Protein AF-W1XUC3-F1 (afdb_monomer_lite)

Organism: NCBI:txid408170

InterPro domains:
  IPR006062 Histidine biosynthesis protein [PF00977] (1-73)
  IPR011060 Ribulose-phosphate binding barrel [SSF51366] (2-73)
  IPR013785 Aldolase-type TIM barrel [G3DSA:3.20.20.70] (1-73)
  IPR044524 Histidine biosynthesis, HisA-like [PTHR43090] (2-72)

Sequence (73 aa):
KVAKAVDVPIQVGGGIRDEKRVKELLDLGINRVIVGTMAIENKELLKELIEKYKADKIVVSIDAKNGKVATHG

pLDDT: mean 90.09, std 7.54, range [58.88, 96.69]

Foldseek 3Di:
DVQVVDPDAAEDEDDDQAPVVLVVCVVSVHQAYEDELNCVVPVPRVVVCCVVVNPRRYHYDFDDDPNHTDSDD

Secondary structure (DSSP, 8-state):
-GGGT-SS--EEESS--SHHHHHHHHHTT-SEEEE-HHHHH-HHHHHHHHHHH-GGGEEE--EEETTEEES--

Structure (mmCIF, N/CA/C/O backbone):
data_AF-W1XUC3-F1
#
_entry.id   AF-W1XUC3-F1
#
loop_
_atom_site.group_PDB
_atom_site.id
_atom_site.type_symbol
_atom_site.label_atom_id
_atom_site.label_alt_id
_atom_site.label_comp_id
_atom_site.label_asym_id
_atom_site.label_entity_id
_atom_site.label_seq_id
_atom_site.pdbx_PDB_ins_code
_atom_site.Cartn_x
_atom_site.Cartn_y
_atom_site.Cartn_z
_atom_site.occupancy
_atom_site.B_iso_or_equiv
_atom_site.auth_seq_id
_atom_site.auth_comp_id
_atom_site.auth_asym_id
_atom_site.auth_atom_id
_atom_site.pdbx_PDB_model_num
ATOM 1 N N . LYS A 1 1 ? 3.790 -13.361 -11.202 1.00 64.25 1 LYS A N 1
ATOM 2 C CA . LYS A 1 1 ? 3.417 -14.184 -12.382 1.00 64.25 1 LYS A CA 1
ATOM 3 C C . LYS A 1 1 ? 2.172 -13.632 -13.075 1.00 64.25 1 LYS A C 1
ATOM 5 O O . LYS A 1 1 ? 2.282 -13.357 -14.254 1.00 64.25 1 LYS A O 1
ATOM 10 N N . VAL A 1 2 ? 1.069 -13.358 -12.363 1.00 81.00 2 VAL A N 1
ATOM 11 C CA . VAL A 1 2 ? -0.149 -12.754 -12.958 1.00 81.00 2 VAL A CA 1
ATOM 12 C C . VAL A 1 2 ? 0.113 -11.381 -13.593 1.00 81.00 2 VAL A C 1
ATOM 14 O O . VAL A 1 2 ? -0.230 -11.182 -14.746 1.00 81.00 2 VAL A O 1
ATOM 17 N N . ALA A 1 3 ? 0.820 -10.479 -12.901 1.00 83.06 3 ALA A N 1
ATOM 18 C CA . ALA A 1 3 ? 1.049 -9.112 -13.391 1.00 83.06 3 ALA A CA 1
ATOM 19 C C . ALA A 1 3 ? 1.846 -8.977 -14.695 1.00 83.06 3 ALA A C 1
ATOM 21 O O . ALA A 1 3 ? 1.760 -7.955 -15.355 1.00 83.06 3 ALA A O 1
ATOM 22 N N . LYS A 1 4 ? 2.605 -10.007 -15.081 1.00 84.56 4 LYS A N 1
ATOM 23 C CA . LYS A 1 4 ? 3.346 -10.028 -16.351 1.00 84.56 4 LYS A CA 1
ATOM 24 C C . LYS A 1 4 ? 2.606 -10.784 -17.460 1.00 84.56 4 LYS A C 1
ATOM 26 O O . LYS A 1 4 ? 3.118 -10.870 -18.566 1.00 84.56 4 LYS A O 1
ATOM 31 N N . ALA A 1 5 ? 1.467 -11.401 -17.142 1.00 89.25 5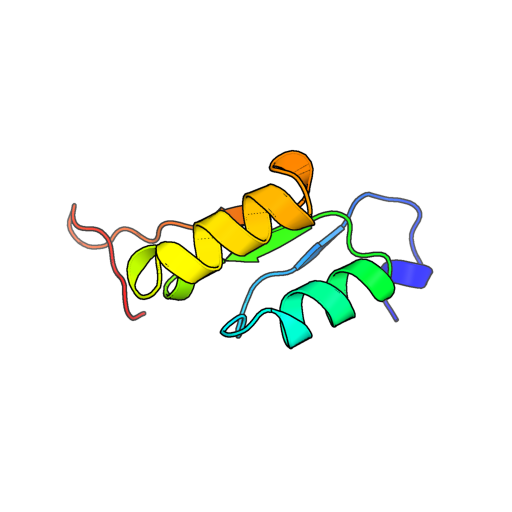 ALA A N 1
ATOM 32 C CA . ALA A 1 5 ? 0.740 -12.299 -18.036 1.00 89.25 5 ALA A CA 1
ATOM 33 C C . ALA A 1 5 ? -0.510 -11.657 -18.654 1.00 89.25 5 ALA A C 1
ATOM 35 O O . ALA A 1 5 ? -1.145 -12.276 -19.501 1.00 89.25 5 ALA A O 1
ATOM 36 N N . VAL A 1 6 ? -0.885 -10.455 -18.215 1.00 89.25 6 VAL A N 1
ATOM 37 C CA . VAL A 1 6 ? -2.091 -9.754 -18.663 1.00 89.25 6 VAL A CA 1
ATOM 38 C C . VAL A 1 6 ? -1.776 -8.286 -18.914 1.00 89.25 6 VAL A C 1
ATOM 40 O O . VAL A 1 6 ? -0.943 -7.712 -18.218 1.00 89.25 6 VAL A O 1
ATOM 43 N N . ASP A 1 7 ? -2.472 -7.688 -19.875 1.00 88.12 7 ASP A N 1
ATOM 44 C CA . ASP A 1 7 ? -2.332 -6.273 -20.241 1.00 88.12 7 ASP A CA 1
ATOM 45 C C . ASP A 1 7 ? -3.488 -5.430 -19.675 1.00 88.12 7 ASP A C 1
ATOM 47 O O . ASP A 1 7 ? -4.105 -4.611 -20.351 1.00 88.12 7 ASP A O 1
ATOM 51 N N . VAL A 1 8 ? -3.858 -5.701 -18.421 1.00 93.19 8 VAL A N 1
ATOM 52 C CA . VAL A 1 8 ? -4.909 -4.964 -17.705 1.00 93.19 8 VAL A CA 1
ATOM 53 C C . VAL A 1 8 ? -4.359 -4.401 -16.398 1.00 93.19 8 VAL A C 1
ATOM 55 O O . VAL A 1 8 ? -3.508 -5.046 -15.780 1.00 93.19 8 VAL A O 1
ATOM 58 N N . PRO A 1 9 ? -4.837 -3.230 -15.930 1.00 92.56 9 PRO A N 1
ATOM 59 C CA . PRO A 1 9 ? -4.390 -2.672 -14.662 1.00 92.56 9 PRO A CA 1
ATOM 60 C C . PRO A 1 9 ? -4.687 -3.601 -13.479 1.00 92.56 9 PRO A C 1
ATOM 62 O O . PRO A 1 9 ? -5.820 -4.044 -13.290 1.00 92.56 9 PRO A O 1
ATOM 65 N N . ILE A 1 10 ? -3.678 -3.848 -12.645 1.00 94.44 10 ILE A N 1
ATOM 66 C CA . ILE A 1 10 ? -3.774 -4.704 -11.461 1.00 94.44 10 ILE A CA 1
ATOM 67 C C . ILE A 1 10 ? -3.567 -3.883 -10.194 1.00 94.44 10 ILE A C 1
ATOM 69 O O . ILE A 1 10 ? -2.702 -3.009 -10.111 1.00 94.44 10 ILE A O 1
ATOM 73 N N . GLN A 1 11 ? -4.341 -4.227 -9.170 1.00 94.81 11 GLN A N 1
ATOM 74 C CA . GLN A 1 11 ? -4.156 -3.748 -7.809 1.00 94.81 11 GLN A CA 1
ATOM 75 C C . GLN A 1 11 ? -3.909 -4.914 -6.855 1.00 94.81 11 GLN A C 1
ATOM 77 O O . GLN A 1 11 ? -4.479 -5.991 -7.031 1.00 94.81 11 GLN A O 1
ATOM 82 N N . VAL A 1 12 ? -3.069 -4.701 -5.842 1.00 95.00 12 VAL A N 1
ATOM 83 C CA . VAL A 1 12 ? -2.753 -5.719 -4.828 1.00 95.00 12 VAL A CA 1
ATOM 84 C C . VAL A 1 12 ? -2.931 -5.134 -3.438 1.00 95.00 12 VAL A C 1
ATOM 86 O O . VAL A 1 12 ? -2.416 -4.059 -3.143 1.00 95.00 12 VAL A O 1
ATOM 89 N N . GLY A 1 13 ? -3.644 -5.868 -2.587 1.00 91.38 13 GLY A N 1
ATOM 90 C CA . GLY A 1 13 ? -3.796 -5.582 -1.164 1.00 91.38 13 GLY A CA 1
ATOM 91 C C . GLY A 1 13 ? -3.394 -6.768 -0.295 1.00 91.38 13 GLY A C 1
ATOM 92 O O . GLY A 1 13 ? -3.240 -7.884 -0.789 1.00 91.38 13 GLY A O 1
ATOM 93 N N . GLY A 1 14 ? -3.258 -6.510 1.006 1.00 85.38 14 GLY A N 1
ATOM 94 C CA . GLY A 1 14 ? -2.974 -7.524 2.025 1.00 85.38 14 GLY A CA 1
ATOM 95 C C . GLY A 1 14 ? -1.507 -7.559 2.464 1.00 85.38 14 GLY A C 1
ATOM 96 O O . GLY A 1 14 ? -0.592 -7.667 1.651 1.00 85.38 14 GLY A O 1
ATOM 97 N N . GLY A 1 15 ? -1.283 -7.472 3.779 1.00 86.38 15 GLY A N 1
ATOM 98 C CA . GLY A 1 15 ? 0.047 -7.615 4.386 1.00 86.38 15 GLY A CA 1
ATOM 99 C C . GLY A 1 15 ? 1.012 -6.448 4.153 1.00 86.38 15 GLY A C 1
ATOM 100 O O . GLY A 1 15 ? 2.217 -6.623 4.294 1.00 86.38 15 GLY A O 1
ATOM 101 N N . ILE A 1 16 ? 0.510 -5.266 3.795 1.00 92.62 16 ILE A N 1
ATOM 102 C CA . ILE A 1 16 ? 1.338 -4.089 3.504 1.00 92.62 16 ILE A CA 1
ATOM 103 C C . ILE A 1 16 ? 1.534 -3.289 4.785 1.00 92.62 16 ILE A C 1
ATOM 105 O O . ILE A 1 16 ? 0.595 -2.669 5.281 1.00 92.62 16 ILE A O 1
ATOM 109 N N . ARG A 1 17 ? 2.747 -3.368 5.336 1.00 91.50 17 ARG A N 1
ATOM 110 C CA . ARG A 1 17 ? 3.103 -2.811 6.651 1.00 91.50 17 ARG A CA 1
ATOM 111 C C . ARG A 1 17 ? 4.281 -1.838 6.600 1.00 91.50 17 ARG A C 1
ATOM 113 O O . ARG A 1 17 ? 4.526 -1.151 7.581 1.00 91.50 17 ARG A O 1
ATOM 120 N N . ASP A 1 18 ? 4.990 -1.783 5.477 1.00 94.44 18 ASP A N 1
ATOM 121 C CA . ASP A 1 18 ? 6.189 -0.974 5.293 1.00 94.44 18 ASP A CA 1
ATOM 122 C C . ASP A 1 18 ? 6.337 -0.501 3.837 1.00 94.44 18 ASP A C 1
ATOM 124 O O . ASP A 1 18 ? 5.672 -0.991 2.917 1.00 94.44 18 ASP A O 1
ATOM 128 N N . GLU A 1 19 ? 7.227 0.471 3.636 1.00 95.56 19 GLU A N 1
ATOM 129 C CA . GLU A 1 19 ? 7.543 1.035 2.322 1.00 95.56 19 GLU A CA 1
ATOM 130 C C . GLU A 1 19 ? 8.187 0.011 1.382 1.00 95.56 19 GLU A C 1
ATOM 132 O O . GLU A 1 19 ? 7.894 -0.019 0.184 1.00 95.56 19 GLU A O 1
ATOM 137 N N . LYS A 1 20 ? 9.036 -0.867 1.926 1.00 95.88 20 LYS A N 1
ATOM 138 C CA . LYS A 1 20 ? 9.748 -1.882 1.146 1.00 95.88 20 LYS A CA 1
ATOM 139 C C . LYS A 1 20 ? 8.761 -2.743 0.365 1.00 95.88 20 LYS A C 1
ATOM 141 O O . LYS A 1 20 ? 8.951 -2.963 -0.832 1.00 95.88 20 LYS A O 1
ATOM 146 N N . ARG A 1 21 ? 7.674 -3.172 1.009 1.00 95.19 21 ARG A N 1
ATOM 147 C CA . ARG A 1 21 ? 6.640 -3.985 0.373 1.00 95.19 21 ARG A CA 1
ATOM 148 C C . ARG A 1 21 ? 5.897 -3.234 -0.729 1.00 95.19 21 ARG A C 1
ATOM 150 O O . ARG A 1 21 ? 5.597 -3.827 -1.765 1.00 95.19 21 ARG A O 1
ATOM 157 N N . VAL A 1 22 ? 5.610 -1.948 -0.525 1.00 95.56 22 VAL A N 1
ATOM 158 C CA . VAL A 1 22 ? 4.987 -1.091 -1.549 1.00 95.56 22 VAL A CA 1
ATOM 159 C C . VAL A 1 22 ? 5.896 -0.999 -2.771 1.00 95.56 22 VAL A C 1
ATOM 161 O O . VAL A 1 22 ? 5.448 -1.267 -3.886 1.00 95.56 22 VAL A O 1
ATOM 164 N N . LYS A 1 23 ? 7.184 -0.709 -2.554 1.00 95.75 23 LYS A N 1
ATOM 165 C CA . LYS A 1 23 ? 8.186 -0.622 -3.618 1.00 95.75 23 LYS A CA 1
ATOM 166 C C . LYS A 1 23 ? 8.277 -1.917 -4.422 1.00 95.75 23 LYS A C 1
ATOM 168 O O . LYS A 1 23 ? 8.194 -1.877 -5.643 1.00 95.75 23 LYS A O 1
ATOM 173 N N . GLU A 1 24 ? 8.393 -3.060 -3.746 1.00 95.00 24 GLU A N 1
ATOM 174 C CA . GLU A 1 24 ? 8.451 -4.373 -4.400 1.00 95.00 24 GLU A CA 1
ATOM 175 C C . GLU A 1 24 ? 7.243 -4.620 -5.310 1.00 95.00 24 GLU A C 1
ATOM 177 O O . GLU A 1 24 ? 7.398 -5.114 -6.423 1.00 95.00 24 GLU A O 1
ATOM 182 N N . LEU A 1 25 ? 6.032 -4.289 -4.852 1.00 94.38 25 LEU A N 1
ATOM 183 C CA . LEU A 1 25 ? 4.817 -4.493 -5.641 1.00 94.38 25 LEU A CA 1
ATOM 184 C C . LEU A 1 25 ? 4.789 -3.588 -6.876 1.00 94.38 25 LEU A C 1
ATOM 186 O O . LEU A 1 25 ? 4.492 -4.067 -7.971 1.00 94.38 25 LEU A O 1
ATOM 190 N N . LEU A 1 26 ? 5.134 -2.311 -6.722 1.00 93.62 26 LEU A N 1
ATOM 191 C CA . LEU A 1 26 ? 5.183 -1.373 -7.845 1.00 93.62 26 LEU A CA 1
ATOM 192 C C . LEU A 1 26 ? 6.255 -1.777 -8.870 1.00 93.62 26 LEU A C 1
ATOM 194 O O . LEU A 1 26 ? 5.968 -1.822 -10.066 1.00 93.62 26 LEU A O 1
ATOM 198 N N . ASP A 1 27 ? 7.443 -2.184 -8.411 1.00 93.31 27 ASP A N 1
ATOM 199 C CA . ASP A 1 27 ? 8.537 -2.672 -9.266 1.00 93.31 27 ASP A CA 1
ATOM 200 C C . ASP A 1 27 ? 8.163 -3.964 -10.023 1.00 93.31 27 ASP A C 1
ATOM 202 O O . ASP A 1 27 ? 8.693 -4.251 -11.098 1.00 93.31 27 ASP A O 1
ATOM 206 N N . LEU A 1 2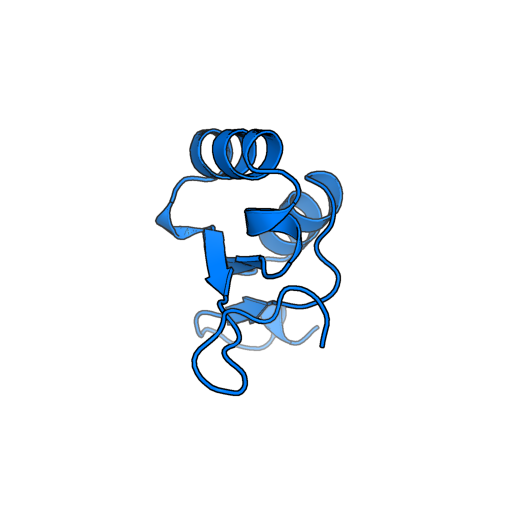8 ? 7.223 -4.755 -9.491 1.00 91.75 28 LEU A N 1
ATOM 207 C CA . LEU A 1 28 ? 6.683 -5.947 -10.156 1.00 91.75 28 LEU A CA 1
ATOM 208 C C . LEU A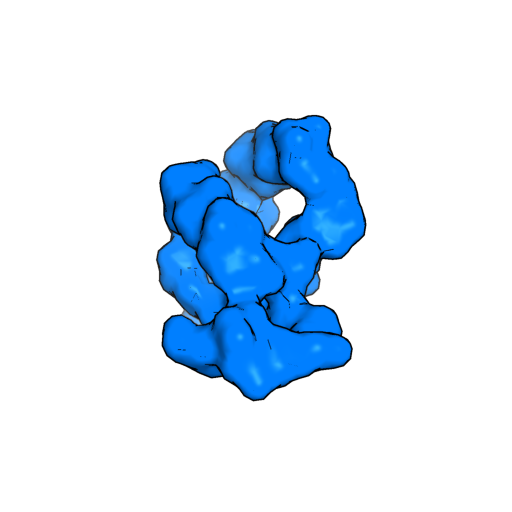 1 28 ? 5.648 -5.633 -11.249 1.00 91.75 28 LEU A C 1
ATOM 210 O O . LEU A 1 28 ? 5.157 -6.570 -11.888 1.00 91.75 28 LEU A O 1
ATOM 214 N N . GLY A 1 29 ? 5.333 -4.355 -11.475 1.00 91.06 29 GLY A N 1
ATOM 215 C CA . GLY A 1 29 ? 4.361 -3.899 -12.468 1.00 91.06 29 GLY A CA 1
ATOM 216 C C . GLY A 1 29 ? 2.933 -3.791 -11.935 1.00 91.06 29 GLY A C 1
ATOM 217 O O . GLY A 1 29 ? 1.996 -3.727 -12.725 1.00 91.06 29 GLY A O 1
ATOM 218 N N . ILE A 1 30 ? 2.736 -3.788 -10.612 1.00 94.69 30 ILE A N 1
ATOM 219 C CA . ILE A 1 30 ? 1.416 -3.534 -10.025 1.00 94.69 30 ILE A CA 1
ATOM 220 C C . ILE A 1 30 ? 1.079 -2.050 -10.169 1.00 94.69 30 ILE A C 1
ATOM 222 O O . ILE A 1 30 ? 1.872 -1.182 -9.813 1.00 94.69 30 ILE A O 1
ATOM 226 N N . ASN A 1 31 ? -0.119 -1.744 -10.667 1.00 95.38 31 ASN A N 1
ATOM 227 C CA . ASN A 1 31 ? -0.529 -0.365 -10.916 1.00 95.38 31 ASN A CA 1
ATOM 228 C C . ASN A 1 31 ? -0.882 0.366 -9.622 1.00 95.38 31 ASN A C 1
ATOM 230 O O . ASN A 1 31 ? -0.606 1.559 -9.519 1.00 95.38 31 ASN A O 1
ATOM 234 N N . ARG A 1 32 ? -1.517 -0.330 -8.668 1.00 96.38 32 ARG A N 1
ATOM 235 C CA . ARG A 1 32 ? -1.967 0.250 -7.396 1.00 96.38 32 ARG A CA 1
ATOM 236 C C . ARG A 1 32 ? -1.792 -0.692 -6.217 1.00 96.38 32 ARG A C 1
ATOM 238 O O . ARG A 1 32 ? -2.026 -1.896 -6.311 1.00 96.38 32 ARG A O 1
ATOM 245 N N . VAL A 1 33 ? -1.452 -0.114 -5.080 1.00 96.69 33 VAL A N 1
ATOM 246 C CA . VAL A 1 33 ? -1.196 -0.824 -3.836 1.00 96.69 33 VAL A CA 1
ATOM 247 C C . VAL A 1 33 ? -2.260 -0.439 -2.812 1.00 96.69 33 VAL A C 1
ATOM 249 O O . VAL A 1 33 ? -2.481 0.743 -2.560 1.00 96.69 33 VAL A O 1
ATOM 252 N N . ILE A 1 34 ? -2.941 -1.436 -2.246 1.00 95.31 34 ILE A N 1
ATOM 253 C CA . ILE A 1 34 ? -4.035 -1.237 -1.293 1.00 95.31 34 ILE A CA 1
ATOM 254 C C . ILE A 1 34 ? -3.510 -1.361 0.136 1.00 95.31 34 ILE A C 1
ATOM 256 O O . ILE A 1 34 ? -3.041 -2.424 0.552 1.00 95.31 34 ILE A O 1
ATOM 260 N N . VAL A 1 35 ? -3.651 -0.287 0.903 1.00 93.62 35 VAL A N 1
ATOM 261 C CA . VAL A 1 35 ? -3.277 -0.192 2.312 1.00 93.62 35 VAL A CA 1
ATOM 262 C C . VAL A 1 35 ? -4.537 -0.118 3.177 1.00 93.62 35 VAL A C 1
ATOM 264 O O . VAL A 1 35 ? -5.386 0.744 2.986 1.00 93.62 35 VAL A O 1
ATOM 267 N N . GLY A 1 36 ? -4.691 -1.071 4.095 1.00 91.94 36 GLY A N 1
ATOM 268 C CA . GLY A 1 36 ? -5.816 -1.128 5.037 1.00 91.94 36 GLY A CA 1
ATOM 269 C C . GLY A 1 36 ? -5.412 -0.572 6.399 1.00 91.94 36 GLY A C 1
ATOM 270 O O . GLY A 1 36 ? -5.038 0.590 6.510 1.00 91.94 36 GLY A O 1
ATOM 271 N N . THR A 1 37 ? -5.387 -1.439 7.413 1.00 89.75 37 THR A N 1
ATOM 272 C CA . THR A 1 37 ? -4.988 -1.152 8.804 1.00 89.75 37 THR A CA 1
ATOM 273 C C . THR A 1 37 ? -3.788 -0.206 8.944 1.00 89.75 37 THR A C 1
ATOM 275 O O . THR A 1 37 ? -3.872 0.773 9.684 1.00 89.75 37 THR A O 1
ATOM 278 N N . MET A 1 38 ? -2.709 -0.426 8.179 1.00 90.75 38 MET A N 1
ATOM 279 C CA . MET A 1 38 ? -1.498 0.410 8.222 1.00 90.75 38 MET A CA 1
ATOM 280 C C . MET A 1 38 ? -1.786 1.893 7.957 1.00 90.75 38 MET A C 1
ATOM 282 O O . MET A 1 38 ? -1.214 2.749 8.622 1.00 90.75 38 MET A O 1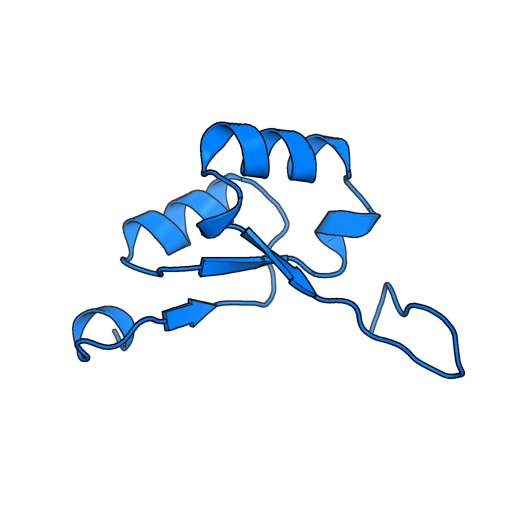
ATOM 286 N N . ALA A 1 39 ? -2.722 2.209 7.058 1.00 91.19 39 ALA A N 1
ATOM 287 C CA . ALA A 1 39 ? -3.087 3.587 6.735 1.00 91.19 39 ALA A CA 1
ATOM 288 C C . ALA A 1 39 ? -3.678 4.347 7.938 1.00 91.19 39 ALA A C 1
ATOM 290 O O . ALA A 1 39 ? -3.611 5.576 7.998 1.00 91.19 39 ALA A O 1
ATOM 291 N N . ILE A 1 40 ? -4.266 3.622 8.894 1.00 89.00 40 ILE A N 1
ATOM 292 C CA . ILE A 1 40 ? -4.878 4.186 10.099 1.00 89.00 40 ILE A CA 1
ATOM 293 C C . ILE A 1 40 ? -3.869 4.210 11.250 1.00 89.00 40 ILE A C 1
ATOM 295 O O . ILE A 1 40 ? -3.802 5.203 11.976 1.00 89.00 40 ILE A O 1
ATOM 299 N N . GLU A 1 41 ? -3.087 3.139 11.401 1.00 89.75 41 GLU A N 1
ATOM 300 C CA . GLU A 1 41 ? -2.098 2.984 12.475 1.00 89.75 41 GLU A CA 1
ATOM 301 C C . GLU A 1 41 ? -0.852 3.851 12.272 1.00 89.75 41 GLU A C 1
ATOM 303 O O . GLU A 1 41 ? -0.317 4.382 13.242 1.00 89.75 41 GLU A O 1
ATOM 308 N N . ASN A 1 42 ? -0.406 4.033 11.026 1.00 92.75 42 ASN A N 1
ATOM 309 C CA . ASN A 1 42 ? 0.784 4.806 10.691 1.00 92.75 42 ASN A CA 1
ATOM 310 C C . ASN A 1 42 ? 0.490 5.841 9.595 1.00 92.75 42 ASN A C 1
ATOM 312 O O . ASN A 1 42 ? 0.792 5.675 8.411 1.00 92.75 42 ASN A O 1
ATOM 316 N N . LYS A 1 43 ? -0.110 6.954 10.021 1.00 94.00 43 LYS A N 1
ATOM 317 C CA . LYS A 1 43 ? -0.456 8.077 9.139 1.00 94.00 43 LYS A CA 1
ATOM 318 C C . LYS A 1 43 ? 0.769 8.788 8.560 1.00 94.00 43 LYS A C 1
ATOM 320 O O . LYS A 1 43 ? 0.645 9.409 7.509 1.00 94.00 43 LYS A O 1
ATOM 325 N N . GLU A 1 44 ? 1.909 8.743 9.246 1.00 96.44 44 GLU A N 1
ATOM 326 C CA . GLU A 1 44 ? 3.163 9.333 8.762 1.00 96.44 44 GLU A CA 1
ATOM 327 C C . GLU A 1 44 ? 3.683 8.542 7.567 1.00 96.44 44 GLU A C 1
ATOM 329 O O . GLU A 1 44 ? 3.812 9.107 6.484 1.00 96.44 44 GLU A O 1
ATOM 334 N N . LEU A 1 45 ? 3.807 7.219 7.711 1.00 94.25 45 LEU A N 1
ATOM 335 C CA . LEU A 1 45 ? 4.168 6.338 6.603 1.00 94.25 45 LEU A CA 1
ATOM 336 C C . LEU A 1 45 ? 3.188 6.478 5.432 1.00 94.25 45 LEU A C 1
ATOM 338 O O . LEU A 1 45 ? 3.608 6.558 4.283 1.00 94.25 45 LEU A O 1
ATOM 342 N N . LEU A 1 46 ? 1.877 6.564 5.688 1.00 95.25 46 LEU A N 1
ATOM 343 C CA . LEU A 1 46 ? 0.903 6.795 4.617 1.00 95.25 46 LEU A CA 1
ATOM 344 C C . LEU A 1 46 ? 1.200 8.080 3.824 1.00 95.25 46 LEU A C 1
ATOM 346 O O . LEU A 1 46 ? 1.137 8.061 2.594 1.00 95.25 46 LEU A O 1
ATOM 350 N N . LYS A 1 47 ? 1.519 9.186 4.507 1.00 96.06 47 LYS A N 1
ATOM 351 C CA . LYS A 1 47 ? 1.871 10.454 3.849 1.00 96.06 47 LYS A CA 1
ATOM 352 C C . LYS A 1 47 ? 3.146 10.314 3.026 1.00 96.06 47 LYS A C 1
ATOM 354 O O . LYS A 1 47 ? 3.134 10.680 1.854 1.00 96.06 47 LYS A O 1
ATOM 359 N N . GLU A 1 48 ? 4.190 9.716 3.597 1.00 96.44 48 GLU A N 1
ATOM 360 C CA . GLU A 1 48 ? 5.459 9.467 2.901 1.00 96.44 48 GLU A CA 1
ATOM 361 C C . GLU A 1 48 ? 5.245 8.652 1.619 1.00 96.44 48 GLU A C 1
ATOM 363 O O . GLU A 1 48 ? 5.762 8.994 0.553 1.00 96.44 48 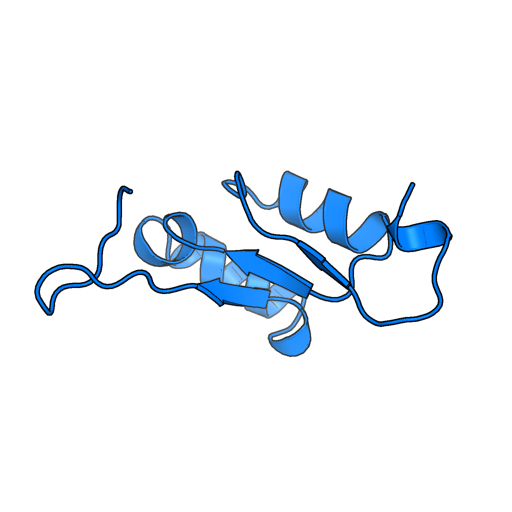GLU A O 1
ATOM 368 N N . LEU A 1 49 ? 4.416 7.605 1.688 1.00 95.69 49 LEU A N 1
ATOM 369 C CA . LEU A 1 49 ? 4.072 6.779 0.532 1.00 95.69 49 LEU A CA 1
ATOM 370 C C . LEU A 1 49 ? 3.334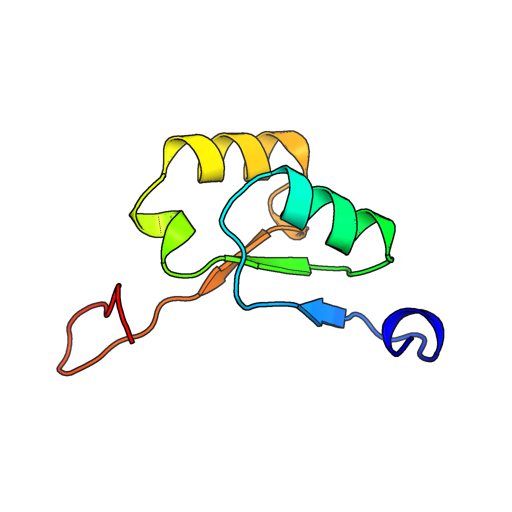 7.572 -0.550 1.00 95.69 49 LEU A C 1
ATOM 372 O O . LEU A 1 49 ? 3.649 7.424 -1.731 1.00 95.69 49 LEU A O 1
ATOM 376 N N . ILE A 1 50 ? 2.371 8.416 -0.173 1.00 95.75 50 ILE A N 1
ATOM 377 C CA . ILE A 1 50 ? 1.621 9.249 -1.124 1.00 95.75 50 ILE A CA 1
ATOM 378 C C . ILE A 1 50 ? 2.542 10.278 -1.790 1.00 95.75 50 ILE A C 1
ATOM 380 O O . ILE A 1 50 ? 2.463 10.478 -3.003 1.00 95.75 50 ILE A O 1
ATOM 384 N N . GLU A 1 51 ? 3.438 10.913 -1.035 1.00 96.50 51 GLU A N 1
ATOM 385 C CA . GLU A 1 51 ? 4.385 11.898 -1.571 1.00 96.50 51 GLU A CA 1
ATOM 386 C C . GLU A 1 51 ? 5.379 11.257 -2.551 1.00 96.50 51 GLU A C 1
ATOM 388 O O . GLU A 1 51 ? 5.612 11.784 -3.654 1.00 96.50 51 GLU A O 1
ATOM 393 N N . LYS A 1 52 ? 5.906 10.085 -2.170 1.00 96.44 52 LYS A N 1
ATOM 394 C CA . LYS A 1 52 ? 6.917 9.332 -2.918 1.00 96.44 52 LYS A CA 1
ATOM 395 C C . LYS A 1 52 ? 6.357 8.659 -4.166 1.00 96.44 52 LYS A C 1
ATOM 397 O O . LYS A 1 52 ? 6.938 8.797 -5.241 1.00 96.44 52 LYS A O 1
ATOM 402 N N . TYR A 1 53 ? 5.235 7.952 -4.041 1.00 94.94 53 TYR A N 1
ATOM 403 C CA . TYR A 1 53 ? 4.677 7.120 -5.114 1.00 94.94 53 TYR A CA 1
ATOM 404 C C . TYR A 1 53 ? 3.512 7.760 -5.862 1.00 94.94 53 TYR A C 1
ATOM 406 O O . TYR A 1 53 ? 3.111 7.216 -6.883 1.00 94.94 53 TYR A O 1
ATOM 414 N N . LYS A 1 54 ? 3.036 8.927 -5.414 1.00 93.12 54 LYS A N 1
ATOM 415 C CA . LYS A 1 54 ? 1.850 9.633 -5.922 1.00 93.12 54 LYS A CA 1
ATOM 416 C C . LYS A 1 54 ? 0.535 8.952 -5.544 1.00 93.12 54 LYS A C 1
ATOM 418 O O . LYS A 1 54 ? 0.433 7.740 -5.363 1.00 93.12 54 LYS A O 1
ATOM 423 N N . ALA A 1 55 ? -0.495 9.784 -5.395 1.00 86.44 55 ALA A N 1
ATOM 424 C CA . ALA A 1 55 ? -1.800 9.364 -4.896 1.00 86.44 55 ALA A CA 1
ATOM 425 C C . ALA A 1 55 ? -2.509 8.354 -5.818 1.00 86.44 55 ALA A C 1
ATOM 427 O O . ALA A 1 55 ? -3.321 7.570 -5.343 1.00 86.44 55 ALA A O 1
ATOM 428 N N . ASP A 1 56 ? -2.190 8.317 -7.115 1.00 93.31 56 ASP A N 1
ATOM 429 C CA . ASP A 1 56 ? -2.763 7.352 -8.060 1.00 93.31 56 ASP A CA 1
ATOM 430 C C . ASP A 1 56 ? -2.278 5.913 -7.820 1.00 93.31 56 ASP A C 1
ATOM 432 O O . ASP A 1 56 ? -2.952 4.970 -8.243 1.00 93.31 56 ASP A O 1
ATOM 436 N N . LYS A 1 57 ? -1.146 5.730 -7.122 1.00 95.38 57 LYS A N 1
ATOM 437 C CA . LYS A 1 57 ? -0.560 4.416 -6.807 1.00 95.38 57 LYS A CA 1
ATOM 438 C C . LYS A 1 57 ? -1.019 3.834 -5.476 1.00 95.38 57 LYS A C 1
ATOM 440 O O . LYS A 1 57 ? -0.852 2.633 -5.271 1.00 95.38 57 LYS A O 1
ATOM 445 N N . ILE A 1 58 ? -1.591 4.642 -4.584 1.00 96.44 58 ILE A N 1
ATOM 446 C CA . ILE A 1 58 ? -1.932 4.239 -3.214 1.00 96.44 58 ILE A CA 1
ATOM 447 C C . ILE A 1 58 ? -3.451 4.269 -3.030 1.00 96.44 58 ILE A C 1
ATOM 449 O O . ILE A 1 58 ? -4.092 5.296 -3.222 1.00 96.44 58 ILE A O 1
ATOM 453 N N . VAL A 1 59 ? -4.036 3.139 -2.632 1.00 95.31 59 VAL A N 1
ATOM 454 C CA . VAL A 1 59 ? -5.474 3.004 -2.359 1.00 95.31 59 VAL A CA 1
ATOM 455 C C . VAL A 1 59 ? -5.666 2.685 -0.885 1.00 95.31 59 VAL A C 1
ATOM 457 O O . VAL A 1 59 ? -5.099 1.716 -0.392 1.00 95.31 59 VAL A O 1
ATOM 460 N N . VAL A 1 60 ? -6.485 3.460 -0.177 1.00 93.06 60 VAL A N 1
ATOM 461 C CA . VAL A 1 60 ? -6.835 3.160 1.218 1.00 93.06 60 VAL A CA 1
ATOM 462 C C . VAL A 1 60 ? -8.097 2.303 1.250 1.00 93.06 60 VAL A C 1
ATOM 464 O O . VAL A 1 60 ? -9.128 2.703 0.713 1.00 93.06 60 VAL A O 1
ATOM 467 N N . SER A 1 61 ? -8.016 1.128 1.874 1.00 90.75 61 SER A N 1
ATOM 468 C CA . SER A 1 61 ? -9.181 0.281 2.154 1.00 90.75 61 SER A CA 1
ATOM 469 C C . SER A 1 61 ? -9.709 0.569 3.552 1.00 90.75 61 SER A C 1
ATOM 471 O O . SER A 1 61 ? -8.930 0.656 4.501 1.00 90.75 61 SER A O 1
ATOM 473 N N . ILE A 1 62 ? -11.029 0.690 3.681 1.00 86.38 62 ILE A N 1
ATOM 474 C CA . ILE A 1 62 ? -11.715 0.894 4.957 1.00 86.38 62 ILE A CA 1
ATOM 475 C C . ILE A 1 62 ? -12.730 -0.229 5.116 1.00 86.38 62 ILE A C 1
ATOM 477 O O . ILE A 1 62 ? -13.707 -0.289 4.371 1.00 86.38 62 ILE A O 1
ATOM 481 N N . ASP A 1 63 ? -12.516 -1.081 6.111 1.00 84.62 63 ASP A N 1
ATOM 482 C CA . ASP A 1 63 ? -13.500 -2.079 6.510 1.00 84.62 63 ASP A CA 1
ATOM 483 C C . ASP A 1 63 ? -14.435 -1.474 7.560 1.00 84.62 63 ASP A C 1
ATOM 485 O O . ASP A 1 63 ? -13.998 -0.756 8.461 1.00 84.62 63 ASP A O 1
ATOM 489 N N . ALA A 1 64 ? -15.736 -1.744 7.453 1.00 82.69 64 ALA A N 1
ATOM 490 C CA . ALA A 1 64 ? -16.739 -1.267 8.398 1.00 82.69 64 ALA A CA 1
ATOM 491 C C . ALA A 1 64 ? -17.518 -2.443 8.996 1.00 82.69 64 ALA A C 1
ATOM 493 O O . ALA A 1 64 ? -18.038 -3.295 8.277 1.00 82.69 64 ALA A O 1
ATOM 494 N N . LYS A 1 65 ? -17.634 -2.471 10.326 1.00 83.75 65 LYS A N 1
ATOM 495 C CA . LYS A 1 65 ? -18.397 -3.469 11.082 1.00 83.75 65 LYS A CA 1
ATOM 496 C C . LYS A 1 65 ? -19.244 -2.762 12.131 1.00 83.75 65 LYS A C 1
ATOM 498 O O . LYS A 1 65 ? -18.739 -1.945 12.898 1.00 83.75 65 LYS A O 1
ATOM 503 N N . ASN A 1 66 ? -20.542 -3.064 12.165 1.00 84.56 66 ASN A N 1
ATOM 504 C CA . ASN A 1 66 ? -21.505 -2.463 13.101 1.00 84.56 66 ASN A CA 1
ATOM 505 C C . ASN A 1 66 ? -21.482 -0.920 13.102 1.00 84.56 66 ASN A C 1
ATOM 507 O O . ASN A 1 66 ? -21.525 -0.288 14.156 1.00 84.56 66 ASN A O 1
ATOM 511 N N . GLY A 1 67 ? -21.349 -0.308 11.920 1.00 83.88 67 GLY A N 1
ATOM 512 C CA . GLY A 1 67 ? -21.298 1.151 11.771 1.00 83.88 67 GLY A CA 1
ATOM 513 C C . GLY A 1 67 ? -19.996 1.808 12.246 1.00 83.88 67 GLY A C 1
ATOM 514 O O . GLY A 1 67 ? -19.935 3.032 12.320 1.00 83.88 67 GLY A O 1
ATOM 515 N N . LYS A 1 68 ? -18.954 1.027 12.565 1.00 81.00 68 LYS A N 1
ATOM 516 C CA . LYS A 1 68 ? -17.624 1.521 12.954 1.00 81.00 68 LYS A CA 1
ATOM 517 C C . LYS A 1 68 ? -16.550 0.997 12.010 1.00 81.00 68 LYS A C 1
ATOM 519 O O . LYS A 1 68 ? -16.675 -0.107 11.487 1.00 81.00 68 LYS A O 1
ATOM 524 N N . VAL A 1 69 ? -15.482 1.770 11.823 1.00 81.25 69 VAL A N 1
ATOM 525 C CA . VAL A 1 69 ? -14.302 1.316 11.075 1.00 81.25 69 VAL A CA 1
ATOM 526 C C . VAL A 1 69 ? -13.626 0.180 11.843 1.00 81.25 69 VAL A C 1
ATOM 528 O O . VAL A 1 69 ? -13.297 0.334 13.020 1.00 81.25 69 VAL A O 1
ATOM 531 N N . ALA A 1 70 ? -13.431 -0.956 11.181 1.00 77.62 70 ALA A N 1
ATOM 532 C CA . ALA A 1 70 ? -12.680 -2.087 11.695 1.00 77.62 70 ALA A CA 1
ATOM 533 C C . ALA A 1 70 ? -11.207 -1.919 11.302 1.00 77.62 70 ALA A C 1
ATOM 535 O O . ALA A 1 70 ? -10.864 -1.897 10.125 1.00 77.62 70 ALA A O 1
ATOM 536 N N . THR A 1 71 ? -10.331 -1.766 12.296 1.00 72.50 71 THR A N 1
ATOM 537 C CA . THR A 1 71 ? -8.877 -1.685 12.076 1.00 72.50 71 THR A CA 1
ATOM 538 C C . THR A 1 71 ? -8.207 -3.056 12.148 1.00 72.50 71 THR A C 1
ATOM 540 O O . THR A 1 71 ? -7.111 -3.226 11.632 1.00 72.50 71 THR A O 1
ATOM 543 N N . HIS A 1 72 ? -8.881 -4.041 12.739 1.00 68.25 72 HIS A N 1
ATOM 544 C CA . HIS A 1 72 ? -8.446 -5.428 12.852 1.00 68.25 72 HIS A CA 1
ATOM 545 C C . HIS A 1 72 ? -9.630 -6.307 12.439 1.00 68.25 72 HIS A C 1
ATOM 547 O O . HIS A 1 72 ? -10.712 -6.180 13.019 1.00 68.25 72 HIS A O 1
ATOM 553 N N . GLY A 1 73 ? -9.441 -7.104 11.385 1.00 58.88 73 GLY A N 1
ATOM 554 C CA . GLY A 1 73 ? -10.433 -8.063 10.887 1.00 58.88 73 GLY A CA 1
ATOM 555 C C . GLY A 1 73 ? -10.599 -9.257 11.811 1.00 58.88 73 GLY A C 1
ATOM 556 O O . GLY A 1 73 ? -9.572 -9.686 12.384 1.00 58.88 73 GLY A O 1
#

Radius of gyration: 12.97 Å; chains: 1; bounding box: 31×26×33 Å